Protein AF-A0A379FN59-F1 (afdb_monomer_lite)

Secondary structure (DSSP, 8-state):
---HHHHHHHHTS-HHHHHHHHTT-SS--HHHHHHHHHHHHHTT------GGGTTT-

Sequence (57 aa):
MATIKDIAKLAGVSHGTVSNVLNKRGNVSVEKIEAVYKAAKQMGVPVKYTSSIIENQ

Organism: Providencia rettgeri (NCBI:txid587)

Structure (mmCIF, N/CA/C/O backbone):
data_AF-A0A379FN59-F1
#
_entry.id   AF-A0A379FN59-F1
#
loop_
_atom_site.group_PDB
_atom_site.id
_atom_site.type_symbol
_atom_site.label_atom_id
_atom_site.label_alt_id
_atom_site.label_comp_id
_atom_site.label_asym_id
_atom_site.label_entity_id
_atom_site.label_seq_id
_atom_site.pdbx_PDB_ins_code
_atom_site.Cartn_x
_atom_site.Cartn_y
_atom_site.Cartn_z
_atom_site.occupancy
_atom_site.B_iso_or_equiv
_atom_site.auth_seq_id
_atom_site.auth_comp_id
_atom_site.auth_asym_id
_atom_site.auth_atom_id
_atom_site.pdbx_PDB_model_num
ATOM 1 N N . MET A 1 1 ? -8.710 0.290 13.913 1.00 67.94 1 MET A N 1
ATOM 2 C CA . MET A 1 1 ? -7.517 0.897 13.282 1.00 67.94 1 MET A CA 1
ATOM 3 C C . MET A 1 1 ? -7.375 0.275 11.906 1.00 67.94 1 MET A C 1
ATOM 5 O O . MET A 1 1 ? -7.408 -0.946 11.834 1.00 67.94 1 MET A O 1
ATOM 9 N N . ALA A 1 2 ? -7.320 1.067 10.835 1.00 76.00 2 ALA A N 1
ATOM 10 C CA . ALA A 1 2 ? -7.200 0.523 9.484 1.00 76.00 2 ALA A CA 1
ATOM 11 C C . ALA A 1 2 ? -5.840 -0.165 9.313 1.00 76.00 2 ALA A C 1
ATOM 13 O O . ALA A 1 2 ? -4.801 0.431 9.598 1.00 76.00 2 ALA A O 1
ATOM 14 N N . THR A 1 3 ? -5.844 -1.422 8.885 1.00 88.88 3 THR A N 1
ATOM 15 C CA . THR A 1 3 ? -4.624 -2.206 8.683 1.00 88.88 3 THR A CA 1
ATOM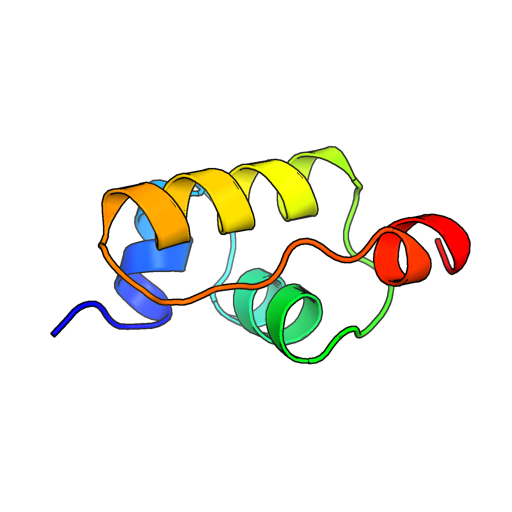 16 C C . THR A 1 3 ? -4.178 -2.168 7.222 1.00 88.88 3 THR A C 1
ATOM 18 O O . THR A 1 3 ? -4.948 -1.842 6.318 1.00 88.88 3 THR A O 1
ATOM 21 N N . ILE A 1 4 ? -2.936 -2.586 6.958 1.00 89.94 4 ILE A N 1
ATOM 22 C CA . ILE A 1 4 ? -2.426 -2.790 5.590 1.00 89.94 4 ILE A CA 1
ATOM 23 C C . ILE A 1 4 ? -3.337 -3.740 4.792 1.00 89.94 4 ILE A C 1
ATOM 25 O O . ILE A 1 4 ? -3.514 -3.555 3.590 1.00 89.94 4 ILE A O 1
ATOM 29 N N . LYS A 1 5 ? -3.943 -4.738 5.452 1.00 93.00 5 LYS A N 1
ATOM 30 C CA . LYS A 1 5 ? -4.862 -5.689 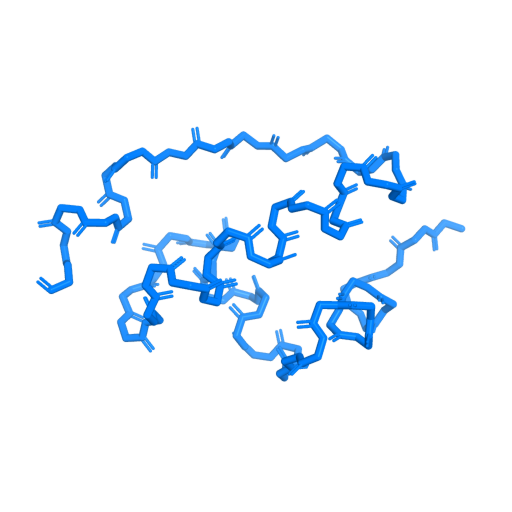4.812 1.00 93.00 5 LYS A CA 1
ATOM 31 C C . LYS A 1 5 ? -6.169 -5.020 4.386 1.00 93.00 5 LYS A C 1
ATOM 33 O O . LYS A 1 5 ? -6.678 -5.336 3.314 1.00 93.00 5 LYS A O 1
ATOM 38 N N . ASP A 1 6 ? -6.671 -4.076 5.177 1.00 92.88 6 ASP A N 1
ATOM 39 C CA . ASP A 1 6 ? -7.893 -3.335 4.847 1.00 92.88 6 ASP A CA 1
ATOM 40 C C . ASP A 1 6 ? -7.659 -2.395 3.664 1.00 92.88 6 ASP A C 1
ATOM 42 O O . ASP A 1 6 ? -8.456 -2.367 2.728 1.00 92.88 6 ASP A O 1
ATOM 46 N N . ILE A 1 7 ? -6.515 -1.700 3.655 1.00 93.19 7 ILE A N 1
ATOM 47 C CA . ILE A 1 7 ? -6.097 -0.861 2.524 1.00 93.19 7 ILE A CA 1
ATOM 48 C C . ILE A 1 7 ? -5.943 -1.712 1.261 1.00 93.19 7 ILE A C 1
ATOM 50 O O . ILE A 1 7 ? -6.432 -1.323 0.207 1.00 93.19 7 ILE A O 1
ATOM 54 N N . ALA A 1 8 ? -5.307 -2.882 1.365 1.00 94.94 8 ALA A N 1
ATOM 55 C CA . ALA A 1 8 ? -5.132 -3.802 0.243 1.00 94.94 8 ALA A CA 1
ATOM 56 C C . ALA A 1 8 ? -6.479 -4.260 -0.335 1.00 94.94 8 ALA A C 1
ATOM 58 O O . ALA A 1 8 ? -6.678 -4.210 -1.549 1.00 94.94 8 ALA A O 1
ATOM 59 N N . LYS A 1 9 ? -7.422 -4.636 0.539 1.00 96.12 9 LYS A N 1
ATOM 60 C CA . LYS A 1 9 ? -8.775 -5.045 0.147 1.00 96.12 9 LYS A CA 1
ATOM 61 C C . LYS A 1 9 ? -9.528 -3.912 -0.552 1.00 96.12 9 LYS A C 1
ATOM 63 O O . LYS A 1 9 ? -10.136 -4.148 -1.589 1.00 96.12 9 LYS A O 1
ATOM 68 N N . LEU A 1 10 ? -9.464 -2.699 -0.007 1.00 95.44 10 LEU A N 1
ATOM 69 C CA . LEU A 1 10 ? -10.135 -1.524 -0.563 1.00 95.44 10 LEU A CA 1
ATOM 70 C C . LEU A 1 10 ? -9.513 -1.066 -1.892 1.00 95.44 10 LEU A C 1
ATOM 72 O O . LEU A 1 10 ? -10.232 -0.685 -2.808 1.00 95.44 10 LEU A O 1
ATOM 76 N N . ALA A 1 11 ? -8.188 -1.138 -2.014 1.00 94.88 11 ALA A N 1
ATOM 77 C CA . ALA A 1 11 ? -7.459 -0.790 -3.232 1.00 94.88 11 ALA A CA 1
ATOM 78 C C . ALA A 1 11 ? -7.502 -1.887 -4.312 1.00 94.88 11 ALA A C 1
ATOM 80 O O . ALA A 1 11 ? -7.014 -1.659 -5.416 1.00 94.88 11 ALA A O 1
ATOM 81 N N . GLY A 1 12 ? -8.035 -3.077 -4.008 1.00 96.38 12 GLY A N 1
ATOM 82 C CA . GLY A 1 12 ? -8.077 -4.201 -4.947 1.00 96.38 12 GLY A CA 1
ATOM 83 C C . GLY A 1 12 ? -6.694 -4.765 -5.298 1.00 96.38 12 GLY A C 1
ATOM 84 O O . GLY A 1 12 ? -6.484 -5.243 -6.410 1.00 96.38 12 GLY A O 1
ATOM 85 N N . VAL A 1 13 ? -5.730 -4.698 -4.374 1.00 95.81 13 VAL A N 1
ATOM 86 C CA . VAL A 1 13 ? -4.347 -5.166 -4.583 1.00 95.81 13 VAL A CA 1
ATOM 87 C C . VAL A 1 13 ? -3.896 -6.116 -3.473 1.00 95.81 13 VAL A C 1
ATOM 89 O O . VAL A 1 13 ? -4.568 -6.300 -2.461 1.00 95.81 13 VAL A O 1
ATOM 92 N N . SER A 1 14 ? -2.718 -6.724 -3.632 1.00 96.12 14 SER A N 1
ATOM 93 C CA . SER A 1 14 ? -2.118 -7.534 -2.568 1.00 96.12 14 SER A CA 1
ATOM 94 C C . SER A 1 14 ? -1.557 -6.663 -1.434 1.00 96.12 14 SER A C 1
ATOM 96 O O . SER A 1 14 ? -1.111 -5.535 -1.654 1.00 96.12 14 SER A O 1
ATOM 98 N N . HIS A 1 15 ? -1.480 -7.208 -0.218 1.00 93.75 15 HIS A N 1
ATOM 99 C CA . HIS A 1 15 ? -0.809 -6.536 0.903 1.00 93.75 15 HIS A CA 1
ATOM 100 C C . HIS A 1 15 ? 0.685 -6.271 0.622 1.00 93.75 15 HIS A C 1
ATOM 102 O O . HIS A 1 15 ? 1.231 -5.277 1.098 1.00 93.75 15 HIS A O 1
ATOM 108 N N . GLY A 1 16 ? 1.336 -7.114 -0.193 1.00 93.94 16 GLY A N 1
ATOM 109 C CA . GLY A 1 16 ? 2.704 -6.896 -0.671 1.00 93.94 16 GLY A CA 1
ATOM 110 C C . GLY A 1 16 ? 2.817 -5.677 -1.589 1.00 93.94 16 GLY A C 1
ATOM 111 O O . GLY A 1 16 ? 3.758 -4.901 -1.465 1.00 93.94 16 GLY A O 1
ATOM 112 N N . THR A 1 17 ? 1.814 -5.439 -2.439 1.00 93.50 17 THR A N 1
ATOM 113 C CA . THR A 1 17 ? 1.724 -4.227 -3.268 1.00 93.50 17 THR A CA 1
ATOM 114 C C . THR A 1 17 ? 1.613 -2.980 -2.399 1.00 93.50 17 THR A C 1
ATOM 116 O O . THR A 1 17 ? 2.376 -2.042 -2.597 1.00 93.50 17 THR A O 1
ATOM 119 N N . VAL A 1 18 ? 0.735 -2.988 -1.391 1.00 93.25 18 VAL A N 1
ATOM 120 C CA . VAL A 1 18 ? 0.634 -1.878 -0.426 1.00 93.25 18 VAL A CA 1
ATOM 121 C C . VAL A 1 18 ? 1.970 -1.654 0.286 1.00 93.25 18 VAL A C 1
ATOM 123 O O . VAL A 1 18 ? 2.422 -0.518 0.393 1.00 93.25 18 VAL A O 1
ATOM 126 N N . SER A 1 19 ? 2.640 -2.728 0.716 1.00 91.56 19 SER A N 1
ATOM 127 C CA . SER A 1 19 ? 3.969 -2.650 1.332 1.00 91.56 19 SER A CA 1
ATOM 128 C C . SER A 1 19 ? 4.999 -2.015 0.397 1.00 91.56 19 SER A C 1
ATOM 130 O O . SER A 1 19 ? 5.748 -1.142 0.828 1.00 91.56 19 SER A O 1
ATOM 132 N N . ASN A 1 20 ? 5.018 -2.391 -0.883 1.00 91.19 20 ASN A N 1
ATOM 133 C CA . ASN A 1 20 ? 5.932 -1.801 -1.857 1.00 91.19 20 ASN A CA 1
ATOM 134 C C . ASN A 1 20 ? 5.662 -0.306 -2.052 1.00 91.19 20 ASN A C 1
ATOM 136 O O . ASN A 1 20 ? 6.605 0.475 -1.995 1.00 91.19 20 ASN A O 1
ATOM 140 N N . VAL A 1 21 ? 4.397 0.109 -2.172 1.00 89.50 21 VAL A N 1
ATOM 141 C CA . VAL A 1 21 ? 4.025 1.531 -2.288 1.00 89.50 21 VAL A CA 1
ATOM 142 C C . VAL A 1 21 ? 4.467 2.323 -1.055 1.00 89.50 21 VAL A C 1
ATOM 144 O O . VAL A 1 21 ? 5.152 3.336 -1.181 1.00 89.50 21 VAL A O 1
ATOM 147 N N . LEU A 1 22 ? 4.131 1.850 0.149 1.00 86.06 22 LEU A N 1
ATOM 148 C CA . LEU A 1 22 ? 4.457 2.553 1.395 1.00 86.06 22 LEU A CA 1
ATOM 149 C C . LEU A 1 22 ? 5.967 2.615 1.661 1.00 86.06 22 LEU A C 1
ATOM 151 O O . LEU A 1 22 ? 6.455 3.612 2.190 1.00 86.06 22 LEU A O 1
ATOM 155 N N . ASN A 1 23 ? 6.705 1.579 1.259 1.00 86.50 23 ASN A N 1
ATOM 156 C CA . ASN A 1 23 ? 8.162 1.515 1.385 1.00 86.50 23 ASN A CA 1
ATOM 157 C C . ASN A 1 23 ? 8.901 2.051 0.150 1.00 86.50 23 ASN A C 1
ATOM 159 O O . ASN A 1 23 ? 10.117 1.891 0.068 1.00 86.50 23 ASN A O 1
ATOM 163 N N . LYS A 1 24 ? 8.190 2.667 -0.806 1.00 83.25 24 LYS A N 1
ATOM 164 C CA . LYS A 1 24 ? 8.759 3.238 -2.038 1.00 83.25 24 LYS A CA 1
ATOM 165 C C . LYS A 1 24 ? 9.618 2.245 -2.835 1.00 83.25 24 LYS A C 1
ATOM 167 O O . LYS A 1 24 ? 10.628 2.618 -3.425 1.00 83.25 24 LYS A O 1
ATOM 172 N N . ARG A 1 25 ? 9.237 0.968 -2.829 1.00 82.56 25 ARG A N 1
ATOM 173 C CA . ARG A 1 25 ? 9.863 -0.082 -3.640 1.00 82.56 25 ARG A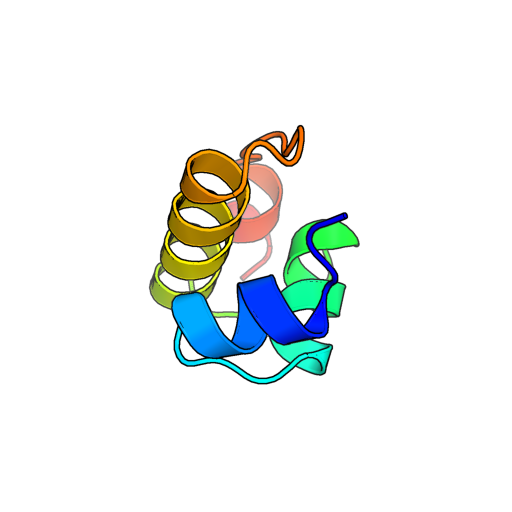 CA 1
ATOM 174 C C . ARG A 1 25 ? 9.218 -0.087 -5.026 1.00 82.56 25 ARG A C 1
ATOM 176 O O . ARG A 1 25 ? 7.998 0.030 -5.127 1.00 82.56 25 ARG A O 1
ATOM 183 N N . GLY A 1 26 ? 10.037 -0.235 -6.069 1.00 75.56 26 GLY A N 1
ATOM 184 C CA . GLY A 1 26 ? 9.584 -0.328 -7.462 1.00 75.56 26 GLY A CA 1
ATOM 185 C C . GLY A 1 26 ? 8.747 -1.583 -7.757 1.00 75.56 26 GLY A C 1
ATOM 186 O O . GLY A 1 26 ? 8.372 -2.333 -6.852 1.00 75.56 26 GLY A O 1
ATOM 187 N N . ASN A 1 27 ? 8.476 -1.835 -9.042 1.00 80.75 27 ASN A N 1
ATOM 188 C CA . ASN A 1 27 ? 7.620 -2.930 -9.536 1.00 80.75 27 ASN A CA 1
ATOM 189 C C . ASN A 1 27 ? 6.132 -2.815 -9.149 1.00 80.75 27 ASN A C 1
ATOM 191 O O . ASN A 1 27 ? 5.433 -3.823 -9.006 1.00 80.75 27 ASN A O 1
ATOM 195 N N . VAL A 1 28 ? 5.625 -1.594 -8.977 1.00 88.69 28 VAL A N 1
ATOM 196 C CA . VAL A 1 28 ? 4.195 -1.334 -8.780 1.00 88.69 28 VAL A CA 1
ATOM 197 C C . VAL A 1 28 ? 3.744 -0.309 -9.803 1.00 88.69 28 VAL A C 1
ATOM 199 O O . VAL A 1 28 ? 4.261 0.798 -9.792 1.00 88.69 28 VAL A O 1
ATOM 202 N N . SER A 1 29 ? 2.777 -0.672 -10.650 1.00 89.75 29 SER A N 1
ATOM 203 C CA . SER A 1 29 ? 2.235 0.247 -11.651 1.00 89.75 29 SER A CA 1
ATOM 204 C C . SER A 1 29 ? 1.666 1.515 -11.012 1.00 89.75 29 SER A C 1
ATOM 206 O O . SER A 1 29 ? 1.078 1.459 -9.928 1.00 89.75 29 SER A O 1
ATOM 208 N N . VAL A 1 30 ? 1.770 2.640 -11.719 1.00 88.88 30 VAL A N 1
ATOM 209 C CA . VAL A 1 30 ? 1.198 3.936 -11.311 1.00 88.88 30 VAL A CA 1
ATOM 210 C C . VAL A 1 30 ? -0.266 3.818 -10.882 1.00 88.88 30 VAL A C 1
ATOM 212 O O . VAL A 1 30 ? -0.636 4.299 -9.815 1.00 88.88 30 VAL A O 1
ATOM 215 N N . GLU A 1 31 ? -1.084 3.079 -11.633 1.00 91.38 31 GLU A N 1
ATOM 216 C CA . GLU A 1 31 ? -2.495 2.841 -11.291 1.00 91.38 31 GLU A CA 1
ATOM 217 C C . GLU A 1 31 ? -2.670 2.193 -9.909 1.00 91.38 31 GLU A C 1
ATOM 219 O O . GLU A 1 31 ? -3.534 2.591 -9.125 1.00 91.38 31 GLU A O 1
ATOM 224 N N . LYS A 1 32 ? -1.824 1.209 -9.574 1.00 93.06 32 LYS A N 1
ATOM 225 C CA . LYS A 1 32 ? -1.855 0.539 -8.267 1.00 93.06 32 LYS A CA 1
ATOM 226 C C . LYS A 1 32 ? -1.359 1.464 -7.163 1.00 93.06 32 LYS A C 1
ATOM 228 O O . LYS A 1 32 ? -1.913 1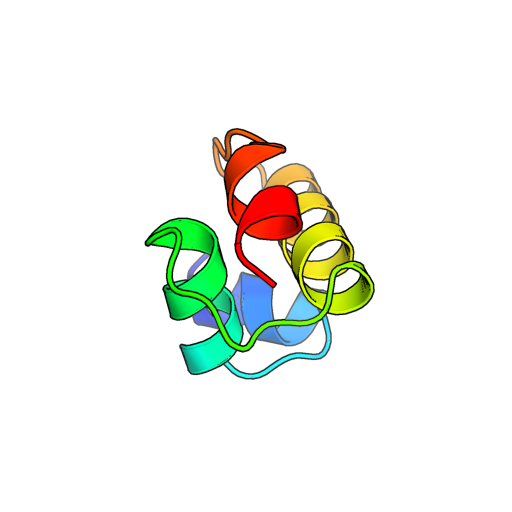.433 -6.066 1.00 93.06 32 LYS A O 1
ATOM 233 N N . ILE A 1 33 ? -0.353 2.293 -7.440 1.00 91.62 33 ILE A N 1
ATOM 234 C CA . ILE A 1 33 ? 0.119 3.324 -6.509 1.00 91.62 33 ILE A CA 1
ATOM 235 C C . ILE A 1 33 ? -1.049 4.257 -6.158 1.00 91.62 33 ILE A C 1
ATOM 237 O O . ILE A 1 33 ? -1.382 4.412 -4.981 1.00 91.62 33 ILE A O 1
ATOM 241 N N . GLU A 1 34 ? -1.732 4.812 -7.160 1.00 92.19 34 GLU A N 1
ATOM 242 C CA . GLU A 1 34 ? -2.882 5.697 -6.953 1.00 92.19 34 GLU A CA 1
ATOM 243 C C . GLU A 1 34 ? -4.029 5.027 -6.191 1.00 92.19 34 GLU A C 1
ATOM 245 O O . GLU A 1 34 ? -4.597 5.638 -5.279 1.00 92.19 34 GLU A O 1
ATOM 250 N N . ALA A 1 35 ? -4.366 3.779 -6.532 1.00 94.25 35 ALA A N 1
ATOM 251 C CA . ALA A 1 35 ? -5.415 3.021 -5.851 1.00 94.25 35 ALA A CA 1
ATOM 252 C C . ALA A 1 35 ? -5.112 2.858 -4.352 1.00 94.25 35 ALA A C 1
ATOM 254 O O . ALA A 1 35 ? -5.982 3.102 -3.512 1.00 94.25 35 ALA A O 1
ATOM 255 N N . VAL A 1 36 ? -3.862 2.530 -4.004 1.00 93.75 36 VAL A N 1
ATOM 256 C CA . VAL A 1 36 ? -3.416 2.405 -2.607 1.00 93.75 36 VAL A CA 1
ATOM 257 C C . VAL A 1 36 ? -3.505 3.740 -1.870 1.00 93.75 36 VAL A C 1
ATOM 259 O O . VAL A 1 36 ? -4.000 3.778 -0.742 1.00 93.75 36 VAL A O 1
ATOM 262 N N . TYR A 1 37 ? -3.088 4.844 -2.494 1.00 92.00 37 TYR A N 1
ATOM 263 C CA . TYR A 1 37 ? -3.190 6.169 -1.877 1.00 92.00 37 TYR A CA 1
ATOM 264 C C . TYR A 1 37 ? -4.637 6.612 -1.654 1.00 92.00 37 TYR A C 1
ATOM 266 O O . TYR A 1 37 ? -4.954 7.132 -0.581 1.00 92.00 37 TYR A O 1
ATOM 274 N N . LYS A 1 38 ? -5.527 6.380 -2.627 1.00 93.31 38 LYS A N 1
ATOM 275 C CA . LYS A 1 38 ? -6.965 6.667 -2.489 1.00 93.31 38 LYS A CA 1
ATOM 276 C C . LYS A 1 38 ? -7.576 5.856 -1.345 1.00 93.31 38 LYS A C 1
ATOM 278 O O . LYS A 1 38 ? -8.237 6.438 -0.485 1.00 93.31 38 LYS A O 1
ATOM 283 N N . ALA A 1 39 ? -7.291 4.555 -1.283 1.00 94.25 39 ALA A N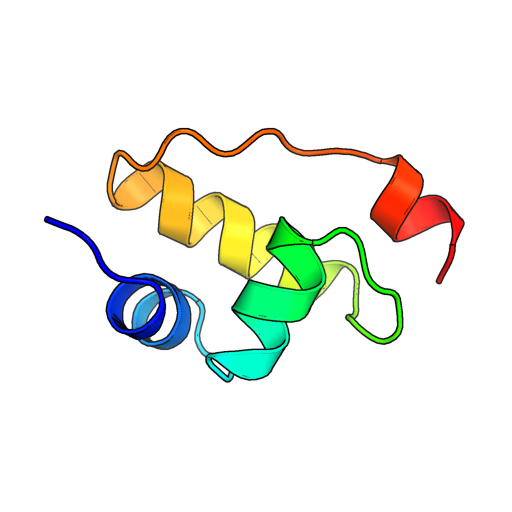 1
ATOM 284 C CA . ALA A 1 39 ? -7.777 3.673 -0.225 1.00 94.25 39 ALA A CA 1
ATOM 285 C C . ALA A 1 39 ? -7.267 4.089 1.164 1.00 94.25 39 ALA A C 1
ATOM 287 O O . ALA A 1 39 ? -8.047 4.231 2.103 1.00 94.25 39 ALA A O 1
ATOM 288 N N . ALA A 1 40 ? -5.967 4.351 1.307 1.00 91.19 40 ALA A N 1
ATOM 289 C CA . ALA A 1 40 ? -5.395 4.781 2.579 1.00 91.19 40 ALA A CA 1
ATOM 290 C C . ALA A 1 40 ? -5.961 6.134 3.051 1.00 91.19 40 ALA A C 1
ATOM 292 O O . ALA A 1 40 ? -6.269 6.282 4.235 1.00 91.19 40 ALA A O 1
ATOM 293 N N . LYS A 1 41 ? -6.192 7.081 2.128 1.00 90.75 41 LYS A N 1
ATOM 294 C CA . LYS A 1 41 ? -6.842 8.367 2.427 1.00 90.75 41 LYS A CA 1
ATOM 295 C C . LYS A 1 41 ? -8.287 8.187 2.904 1.00 90.75 41 LYS A C 1
ATOM 297 O O . LYS A 1 41 ? -8.677 8.825 3.877 1.00 90.75 41 LYS A O 1
ATOM 302 N N . GLN A 1 42 ? -9.063 7.311 2.260 1.00 90.81 42 GLN A N 1
ATOM 303 C CA . GLN A 1 42 ? -10.437 6.990 2.679 1.00 90.81 42 GLN A CA 1
ATOM 304 C C . GLN A 1 42 ? -10.490 6.372 4.080 1.00 90.81 42 GLN A C 1
ATOM 306 O O . GLN A 1 42 ? -11.418 6.633 4.838 1.00 90.81 42 GLN A O 1
ATOM 311 N N . MET A 1 43 ? -9.469 5.598 4.442 1.00 88.19 43 MET A N 1
ATOM 312 C CA . MET A 1 43 ? -9.366 4.940 5.745 1.00 88.19 43 MET A CA 1
ATOM 313 C C . MET A 1 43 ? -8.773 5.837 6.847 1.00 88.19 43 MET A C 1
ATOM 315 O O . MET A 1 43 ? -8.562 5.366 7.965 1.00 88.19 43 MET A O 1
ATOM 319 N N . GLY A 1 44 ? -8.472 7.108 6.551 1.00 86.06 44 GLY A N 1
ATOM 320 C CA . GLY A 1 44 ? -7.876 8.046 7.508 1.00 86.06 44 GLY A CA 1
ATOM 321 C C . GLY A 1 44 ? -6.422 7.729 7.872 1.00 86.06 44 GLY A C 1
ATOM 322 O O . GLY A 1 44 ? -5.930 8.193 8.899 1.00 86.06 44 GLY A O 1
ATOM 323 N N . VAL A 1 45 ? -5.724 6.933 7.055 1.00 82.12 45 VAL A N 1
ATOM 324 C CA . VAL A 1 45 ? -4.306 6.623 7.260 1.00 82.12 45 VAL A CA 1
ATOM 325 C C . VAL A 1 45 ? -3.467 7.751 6.654 1.00 82.12 45 VAL A C 1
ATOM 327 O O . VAL A 1 45 ? -3.620 8.050 5.466 1.00 82.12 45 VAL A O 1
ATOM 330 N N . PRO A 1 46 ? -2.563 8.386 7.421 1.00 76.75 46 PRO A N 1
ATOM 331 C CA . PRO A 1 46 ? -1.702 9.434 6.896 1.00 76.75 46 PRO A CA 1
ATOM 332 C C . PRO A 1 46 ? -0.683 8.832 5.922 1.00 76.75 46 PRO A C 1
ATOM 334 O O . PRO A 1 46 ? 0.313 8.233 6.322 1.00 76.75 46 PRO A O 1
ATOM 337 N N . VAL A 1 47 ? -0.932 9.000 4.625 1.00 80.50 47 VAL A N 1
ATOM 338 C CA . VAL A 1 47 ? -0.040 8.566 3.543 1.00 80.50 47 VAL A CA 1
ATOM 339 C C . VAL A 1 47 ? 0.393 9.765 2.702 1.00 80.50 47 VAL A C 1
ATOM 341 O O . VAL A 1 47 ? -0.417 10.623 2.357 1.00 80.50 47 VAL A O 1
ATOM 344 N N . LYS A 1 48 ? 1.685 9.841 2.365 1.00 75.25 48 LYS A N 1
ATOM 345 C CA . LYS A 1 48 ? 2.237 10.901 1.505 1.00 75.25 48 LYS A CA 1
ATOM 346 C C . LYS A 1 48 ? 2.414 10.383 0.090 1.00 75.25 48 LYS A C 1
ATOM 348 O O . LYS A 1 48 ? 3.253 9.508 -0.112 1.00 75.25 48 LYS A O 1
ATOM 353 N N . TYR A 1 49 ? 1.653 10.921 -0.862 1.00 76.56 49 TYR A N 1
ATOM 354 C CA . TYR A 1 49 ? 1.875 10.673 -2.288 1.00 76.56 49 TYR A CA 1
ATOM 355 C C . TYR A 1 49 ? 3.263 11.179 -2.678 1.00 76.56 49 TYR A C 1
ATOM 357 O O . TYR A 1 49 ? 3.645 12.284 -2.299 1.00 76.56 49 TYR A O 1
ATOM 365 N N . THR A 1 50 ? 4.059 10.363 -3.362 1.00 69.75 50 THR A N 1
ATOM 366 C CA . THR A 1 50 ? 5.407 10.746 -3.793 1.00 69.75 50 THR A CA 1
ATOM 367 C C . THR A 1 50 ? 5.608 10.357 -5.250 1.00 69.75 50 THR A C 1
ATOM 369 O O . THR A 1 50 ? 5.587 9.174 -5.584 1.00 69.75 50 THR A O 1
ATOM 372 N N . SER A 1 51 ? 5.872 11.360 -6.088 1.00 66.81 51 SER A N 1
ATOM 373 C CA . SER A 1 51 ? 6.166 11.192 -7.515 1.00 66.81 51 SER A CA 1
ATOM 374 C C . SER A 1 51 ? 7.433 10.372 -7.774 1.00 66.81 51 SER A C 1
ATOM 376 O O . SER A 1 51 ? 7.509 9.678 -8.777 1.00 66.81 51 SER A O 1
ATOM 378 N N . SER A 1 52 ? 8.381 10.329 -6.830 1.00 64.62 52 SER A N 1
ATOM 379 C CA . SER A 1 52 ? 9.630 9.566 -6.985 1.00 64.62 52 SER A CA 1
ATOM 380 C C . SER A 1 52 ? 9.452 8.038 -7.056 1.00 64.62 52 SER A C 1
ATOM 382 O O . SER A 1 52 ? 10.397 7.335 -7.406 1.00 64.62 52 SER A O 1
ATOM 384 N N . ILE A 1 53 ? 8.279 7.501 -6.679 1.00 67.44 53 ILE A N 1
ATOM 385 C CA . ILE A 1 53 ? 7.940 6.076 -6.882 1.00 67.44 53 ILE A CA 1
ATOM 386 C C . ILE A 1 53 ? 7.579 5.827 -8.356 1.00 67.44 53 ILE A C 1
ATOM 388 O O . ILE A 1 53 ? 7.857 4.759 -8.886 1.00 67.44 53 ILE A O 1
ATOM 392 N N . ILE A 1 54 ? 6.983 6.830 -9.007 1.00 65.31 54 ILE A N 1
ATOM 393 C CA . ILE A 1 54 ? 6.576 6.813 -10.418 1.00 65.31 54 ILE A CA 1
ATOM 394 C C . ILE A 1 54 ? 7.793 7.028 -11.321 1.00 65.31 54 ILE A C 1
ATOM 396 O O . ILE A 1 54 ? 7.896 6.404 -12.366 1.00 65.31 54 ILE A O 1
ATOM 400 N N . GLU A 1 55 ? 8.736 7.873 -10.897 1.00 61.16 55 GLU A N 1
ATOM 401 C CA . GLU A 1 55 ? 9.973 8.169 -11.639 1.00 61.16 55 GLU A CA 1
ATOM 402 C C . GLU A 1 55 ? 10.969 6.992 -11.683 1.00 61.16 55 GLU A C 1
ATOM 404 O O . GLU A 1 55 ? 11.858 6.989 -12.525 1.00 61.16 55 GLU A O 1
ATOM 409 N N . ASN A 1 56 ? 10.832 6.001 -10.790 1.00 54.09 56 ASN A N 1
ATOM 410 C CA . ASN A 1 56 ? 11.685 4.800 -10.713 1.00 54.09 56 ASN A CA 1
ATOM 411 C C . ASN A 1 56 ? 11.012 3.529 -11.278 1.00 54.09 56 ASN A C 1
ATOM 413 O O . ASN A 1 56 ? 11.425 2.414 -10.944 1.00 54.09 56 ASN A O 1
ATOM 417 N N . GLN A 1 57 ? 9.941 3.682 -12.061 1.00 53.94 57 GLN A N 1
ATOM 418 C CA . GLN A 1 57 ? 9.272 2.581 -12.758 1.00 53.94 57 GLN A CA 1
ATOM 419 C C . GLN A 1 57 ? 9.824 2.342 -14.159 1.00 53.94 57 GLN A C 1
ATOM 421 O O . GLN A 1 57 ? 10.153 3.331 -14.846 1.00 53.94 57 GLN A O 1
#

Foldseek 3Di:
DQDLVQLCVQLVHDSVLLVCLQVLHEPHDPSSNVSSVVSCVVVVHDGDDDCSSVVVD

InterPro domains:
  IPR000843 LacI-type HTH domain [PF00356] (3-44)
  IPR000843 LacI-type HTH domain [PR00036] (3-13)
  IPR000843 LacI-type HTH domain [PR00036] (13-23)
  IPR000843 LacI-type HTH domain [PS50932] (2-44)
  IPR000843 LacI-type HTH domain [SM00354] (1-56)
  IPR000843 LacI-t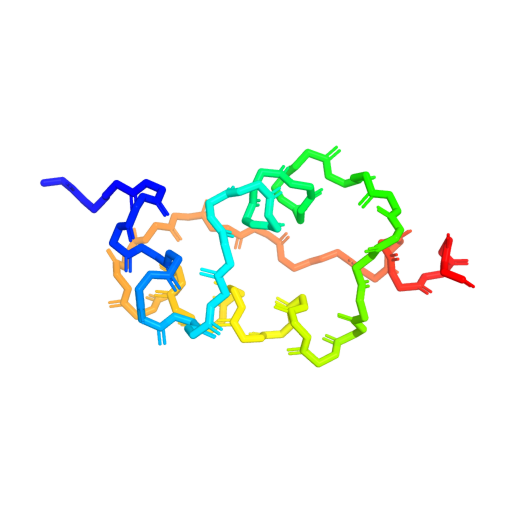ype HTH domain [cd01392] (5-44)
  IPR010982 Lambda repressor-like, DNA-binding domain superfamily [G3DSA:1.10.260.40] (1-44)
  IPR010982 Lambda repressor-like, DNA-binding domain superfamily [SSF47413] (1-49)

pLDDT: mean 85.22, std 11.14, range [53.94, 96.38]

Radius of gyration: 10.1 Å; chains: 1; bounding box: 22×19×26 Å